Protein AF-A0A9X5XJL3-F1 (afdb_monomer)

Sequence (157 aa):
MLLGLTAAVPHCALGLELDSRVDGVGVDPRQPPLVWEAWTEDGWAACEVDRDGTGGLNRPGEVVLHIPGGHTLSRTGGQEAGWLRCRVTEPLSDQPFYTTSPTIRSAEAFTLGGTTSAIHAETVQDEALGESTGLPGQRLRLAHFPVVGDTPPVLLQ

Nearest PDB structures (foldseek):
  6tfk-assembly1_C  TM=4.867E-01  e=1.538E+00  Bacillus thuringiensis
  6a48-assembly1_A  TM=4.172E-01  e=2.652E+00  Mus musculus
  6tfj-assembly1_D  TM=4.882E-01  e=4.571E+00  Bacillus thuringiensis
  2zgn-assembly1_A  TM=3.778E-01  e=2.652E+00  Cyclocybe aegerita
  4npj-assembly2_B  TM=2.028E-01  e=3.297E+00  Homo sapiens

Structure (mmCIF, N/CA/C/O backbone):
data_AF-A0A9X5XJL3-F1
#
_entry.id   AF-A0A9X5XJL3-F1
#
loop_
_atom_site.group_PDB
_atom_site.id
_atom_site.type_symbol
_atom_site.label_atom_id
_atom_site.label_alt_id
_atom_site.label_comp_id
_atom_site.label_asym_id
_atom_site.label_entity_id
_atom_site.label_seq_id
_atom_site.pdbx_PDB_ins_code
_atom_site.Cartn_x
_atom_site.Cartn_y
_atom_site.Cartn_z
_atom_site.occupancy
_atom_site.B_iso_or_equiv
_atom_site.auth_seq_id
_atom_site.auth_comp_id
_atom_site.auth_asym_id
_atom_site.auth_atom_id
_atom_site.pdbx_PDB_model_num
ATOM 1 N N . MET A 1 1 ? 13.726 2.532 -6.977 1.00 92.38 1 MET A N 1
ATOM 2 C CA . MET A 1 1 ? 13.125 3.808 -7.422 1.00 92.38 1 MET A CA 1
ATOM 3 C C . MET A 1 1 ? 12.469 4.494 -6.231 1.00 92.38 1 MET A C 1
ATOM 5 O O . MET A 1 1 ? 11.894 3.786 -5.416 1.00 92.38 1 MET A O 1
ATOM 9 N N . LEU A 1 2 ? 12.562 5.824 -6.127 1.00 95.38 2 LEU A N 1
ATOM 10 C CA . LEU A 1 2 ? 11.861 6.643 -5.126 1.00 95.38 2 LEU A CA 1
ATOM 11 C C . LEU A 1 2 ? 10.889 7.592 -5.837 1.00 95.38 2 LEU A C 1
ATOM 13 O O . LEU A 1 2 ? 11.258 8.162 -6.862 1.00 95.38 2 LEU A O 1
ATOM 17 N N . LEU A 1 3 ? 9.687 7.761 -5.290 1.00 96.44 3 LEU A N 1
ATOM 18 C CA . LEU A 1 3 ? 8.658 8.687 -5.766 1.00 96.44 3 LEU A CA 1
ATOM 19 C C . LEU A 1 3 ? 8.249 9.596 -4.602 1.00 96.44 3 LEU A C 1
ATOM 21 O O . LEU A 1 3 ? 7.921 9.103 -3.524 1.00 96.44 3 LEU A O 1
ATOM 25 N N . GLY A 1 4 ? 8.300 10.911 -4.804 1.00 97.44 4 GLY A N 1
ATOM 26 C CA . GLY A 1 4 ? 7.887 11.894 -3.803 1.00 97.44 4 GLY A CA 1
ATOM 27 C C . GLY A 1 4 ? 6.493 12.423 -4.109 1.00 97.44 4 GLY A C 1
ATOM 28 O O . GLY A 1 4 ? 6.312 13.119 -5.105 1.00 97.44 4 GLY A O 1
ATOM 29 N N . LEU A 1 5 ? 5.525 12.108 -3.253 1.00 97.94 5 LEU A N 1
ATOM 30 C CA . LEU A 1 5 ? 4.171 12.647 -3.321 1.00 97.94 5 LEU A CA 1
ATOM 31 C C . LEU A 1 5 ? 4.126 14.063 -2.741 1.00 97.94 5 LEU A C 1
ATOM 33 O O . LEU A 1 5 ? 4.852 14.392 -1.801 1.00 97.94 5 LEU A O 1
ATOM 37 N N . THR A 1 6 ? 3.224 14.887 -3.264 1.00 97.31 6 THR A N 1
ATOM 38 C CA . THR A 1 6 ? 3.017 16.276 -2.821 1.00 97.31 6 THR A CA 1
ATOM 39 C C . THR A 1 6 ? 2.445 16.387 -1.406 1.00 97.31 6 THR A C 1
ATOM 41 O O . THR A 1 6 ? 2.535 17.452 -0.800 1.00 97.31 6 THR A O 1
ATOM 44 N N . ALA A 1 7 ? 1.877 15.304 -0.872 1.00 97.31 7 ALA A N 1
ATOM 45 C CA . ALA A 1 7 ? 1.350 15.208 0.483 1.00 97.31 7 ALA A CA 1
ATOM 46 C C . ALA A 1 7 ? 1.491 13.777 1.029 1.00 97.31 7 ALA A C 1
ATOM 48 O O . ALA A 1 7 ? 1.632 12.815 0.270 1.00 97.31 7 ALA A O 1
ATOM 49 N N . ALA A 1 8 ? 1.412 13.633 2.353 1.00 98.06 8 ALA A N 1
ATOM 50 C CA . ALA A 1 8 ? 1.178 12.337 2.975 1.00 98.06 8 ALA A CA 1
ATOM 51 C C . ALA A 1 8 ? -0.273 11.891 2.720 1.00 98.06 8 ALA A C 1
ATOM 53 O O . ALA A 1 8 ? -1.201 12.695 2.782 1.00 98.06 8 ALA A O 1
ATOM 54 N N . VAL A 1 9 ? -0.448 10.604 2.431 1.00 98.31 9 VAL A N 1
ATOM 55 C CA . VAL A 1 9 ? -1.733 9.974 2.065 1.00 98.31 9 VAL A CA 1
ATOM 56 C C . VAL A 1 9 ? -1.976 8.677 2.856 1.00 98.31 9 VAL A C 1
ATOM 58 O O . VAL A 1 9 ? -2.043 7.599 2.265 1.00 98.31 9 VAL A O 1
ATOM 61 N N . PRO A 1 10 ? -2.005 8.728 4.200 1.00 98.25 10 PRO A N 1
ATOM 62 C CA . PRO A 1 10 ? -2.283 7.545 5.010 1.00 98.25 10 PRO A CA 1
ATOM 63 C C . PRO A 1 10 ? -3.692 7.018 4.727 1.00 98.25 10 PRO A C 1
ATOM 65 O O . PRO A 1 10 ? -4.611 7.804 4.500 1.00 98.25 10 PRO A O 1
ATOM 68 N N . HIS A 1 11 ? -3.871 5.694 4.770 1.00 97.56 11 HIS A N 1
ATOM 69 C CA . HIS A 1 11 ? -5.173 5.058 4.530 1.00 97.56 11 HIS A CA 1
ATOM 70 C C . HIS A 1 11 ? -5.793 5.434 3.174 1.00 97.56 11 HIS A C 1
ATOM 72 O O . HIS A 1 11 ? -6.999 5.652 3.066 1.00 97.56 11 HIS A O 1
ATOM 78 N N . CYS A 1 12 ? -4.974 5.548 2.127 1.00 98.31 12 CYS A N 1
ATOM 79 C CA . CYS A 1 12 ? -5.452 5.785 0.769 1.00 98.31 12 CYS A CA 1
ATOM 80 C C . CYS A 1 12 ? -5.171 4.589 -0.140 1.00 98.31 12 CYS A C 1
ATOM 82 O O . CYS A 1 12 ? -4.141 3.926 -0.022 1.00 98.31 12 CYS A O 1
ATOM 84 N N . ALA A 1 13 ? -6.069 4.362 -1.096 1.00 98.31 13 ALA A N 1
ATOM 85 C CA . ALA A 1 13 ? -5.744 3.663 -2.328 1.00 98.31 13 ALA A CA 1
ATOM 86 C C . ALA A 1 13 ? -5.100 4.679 -3.281 1.00 98.31 13 ALA A C 1
ATOM 88 O O . ALA A 1 13 ? -5.686 5.728 -3.566 1.00 98.31 13 ALA A O 1
ATOM 89 N N . LEU A 1 14 ? -3.889 4.391 -3.743 1.00 98.44 14 LEU A N 1
ATOM 90 C CA . LEU A 1 14 ? -3.115 5.262 -4.619 1.00 98.44 14 LEU A CA 1
ATOM 91 C C . LEU A 1 14 ? -2.931 4.599 -5.983 1.00 98.44 14 LEU A C 1
ATOM 93 O O . LEU A 1 14 ? -2.432 3.477 -6.047 1.00 98.44 14 LEU A O 1
ATOM 97 N N . GLY A 1 15 ? -3.297 5.312 -7.045 1.00 98.44 15 GLY A N 1
ATOM 98 C CA . GLY A 1 15 ? -2.960 4.962 -8.421 1.00 98.44 15 GLY A CA 1
ATOM 99 C C . GLY A 1 15 ? -1.599 5.540 -8.804 1.00 98.44 15 GLY A C 1
ATOM 100 O O . GLY A 1 15 ? -1.289 6.694 -8.490 1.00 98.44 15 GLY A O 1
ATOM 101 N N . LEU A 1 16 ? -0.780 4.721 -9.460 1.00 98.19 16 LEU A N 1
ATOM 102 C CA . LEU A 1 16 ? 0.498 5.093 -10.056 1.00 98.19 16 LEU A CA 1
ATOM 103 C C . LEU A 1 16 ? 0.470 4.758 -11.544 1.00 98.19 16 LEU A C 1
ATOM 105 O O . LEU A 1 16 ? 0.608 3.592 -11.917 1.00 98.19 16 LEU A O 1
ATOM 109 N N . GLU A 1 17 ? 0.339 5.769 -12.393 1.00 98.19 17 GLU A N 1
ATOM 110 C CA . GLU A 1 17 ? 0.494 5.611 -13.837 1.00 98.19 17 GLU A CA 1
ATOM 111 C C . GLU A 1 17 ? 1.979 5.668 -14.202 1.00 98.19 17 GLU A C 1
ATOM 113 O O . GLU A 1 17 ? 2.662 6.666 -13.957 1.00 98.19 17 GLU A O 1
ATOM 118 N N . LEU A 1 18 ? 2.496 4.579 -14.773 1.00 96.81 18 LEU A N 1
ATOM 119 C CA . LEU A 1 18 ? 3.912 4.413 -15.090 1.00 96.81 18 LEU A CA 1
ATOM 120 C C . LEU A 1 18 ? 4.095 4.176 -16.590 1.00 96.81 18 LEU A C 1
ATOM 122 O O . LEU A 1 18 ? 3.592 3.191 -17.132 1.00 96.81 18 LEU A O 1
ATOM 126 N N . ASP A 1 19 ? 4.887 5.023 -17.251 1.00 94.81 19 ASP A N 1
ATOM 127 C CA . ASP A 1 19 ? 5.428 4.728 -18.584 1.00 94.81 19 ASP A CA 1
ATOM 128 C C . ASP A 1 19 ? 6.754 3.981 -18.409 1.00 94.81 19 ASP A C 1
ATOM 130 O O . ASP A 1 19 ? 7.807 4.583 -18.165 1.00 94.81 19 ASP A O 1
ATOM 134 N N . SER A 1 20 ? 6.684 2.648 -18.461 1.00 87.88 20 SER A N 1
ATOM 135 C CA . SER A 1 20 ? 7.831 1.762 -18.274 1.00 87.88 20 SER A CA 1
ATOM 136 C C . SER A 1 20 ? 8.201 1.018 -19.552 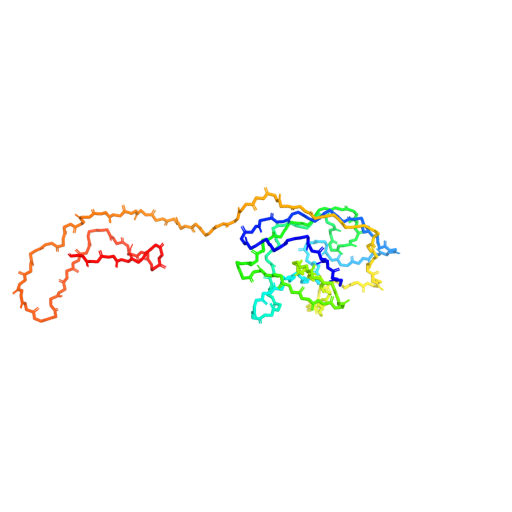1.00 87.88 20 SER A C 1
ATOM 138 O O . SER A 1 20 ? 7.348 0.670 -20.374 1.00 87.88 20 SER A O 1
ATOM 140 N N . ARG A 1 21 ? 9.502 0.768 -19.722 1.00 79.75 21 ARG A N 1
ATOM 141 C CA . ARG A 1 21 ? 10.041 0.010 -20.851 1.00 79.75 21 ARG A CA 1
ATOM 142 C C . ARG A 1 21 ? 11.144 -0.938 -20.399 1.00 79.75 21 ARG A C 1
ATOM 144 O O . ARG A 1 21 ? 12.058 -0.544 -19.666 1.00 79.75 21 ARG A O 1
ATOM 151 N N . VAL A 1 22 ? 11.088 -2.154 -20.936 1.00 74.38 22 VAL A N 1
ATOM 152 C CA . VAL A 1 22 ? 12.146 -3.166 -20.864 1.00 74.38 22 VAL A CA 1
ATOM 153 C C . VAL A 1 22 ? 12.498 -3.616 -22.284 1.00 74.38 22 VAL A C 1
ATOM 155 O O . VAL A 1 22 ? 11.614 -3.850 -23.103 1.00 74.38 22 VAL A O 1
ATOM 158 N N . ASP A 1 23 ? 13.792 -3.721 -22.590 1.00 65.00 23 ASP A N 1
ATOM 159 C CA . ASP A 1 23 ? 14.297 -4.123 -23.913 1.00 65.00 23 ASP A CA 1
ATOM 160 C C . ASP A 1 23 ? 14.539 -5.656 -24.026 1.00 65.00 23 ASP A C 1
ATOM 162 O O . ASP A 1 23 ? 15.355 -6.107 -24.827 1.00 65.00 23 ASP A O 1
ATOM 166 N N . GLY A 1 24 ? 13.832 -6.483 -23.240 1.00 59.72 24 GLY A N 1
ATOM 167 C CA . GLY A 1 24 ? 14.004 -7.945 -23.185 1.00 59.72 24 GLY A CA 1
ATOM 168 C C . GLY A 1 24 ? 12.783 -8.719 -22.656 1.00 59.72 24 GLY A C 1
ATOM 169 O O . GLY A 1 24 ? 11.766 -8.129 -22.303 1.00 59.72 24 GLY A O 1
ATOM 170 N N . VAL A 1 25 ? 12.882 -10.055 -22.608 1.00 62.53 25 VAL A N 1
ATOM 171 C CA . VAL A 1 25 ? 11.885 -10.955 -21.989 1.00 62.53 25 VAL A CA 1
ATOM 172 C C . VAL A 1 25 ? 12.311 -11.239 -20.549 1.00 62.53 25 VAL A C 1
ATOM 174 O O . VAL A 1 25 ? 13.416 -11.733 -20.337 1.00 62.53 25 VAL A O 1
ATOM 177 N N . GLY A 1 26 ? 11.456 -10.978 -19.562 1.00 76.12 26 GLY A N 1
ATOM 178 C CA . GLY A 1 26 ? 11.773 -11.308 -18.171 1.00 76.12 26 GLY A CA 1
ATOM 179 C C . GLY A 1 26 ? 10.660 -10.971 -17.182 1.00 76.12 26 GLY A C 1
ATOM 180 O O . GLY A 1 26 ? 9.794 -10.157 -17.487 1.00 76.12 26 GLY A O 1
ATOM 181 N N . VAL A 1 27 ? 10.741 -11.611 -16.008 1.00 77.38 27 VAL A N 1
ATOM 182 C CA . VAL A 1 27 ? 9.755 -11.700 -14.905 1.00 77.38 27 VAL A CA 1
ATOM 183 C C . VAL A 1 27 ? 8.373 -12.253 -15.292 1.00 77.38 27 VAL A C 1
ATOM 185 O O . VAL A 1 27 ? 7.850 -11.978 -16.367 1.00 77.38 27 VAL A O 1
ATOM 188 N N . ASP A 1 28 ? 7.765 -13.062 -14.416 1.00 81.50 28 ASP A N 1
ATOM 189 C CA . ASP A 1 28 ? 6.342 -13.413 -14.547 1.00 81.50 28 ASP A CA 1
ATOM 190 C C . ASP A 1 28 ? 5.517 -12.172 -14.159 1.00 81.50 28 ASP A C 1
ATOM 192 O O . ASP A 1 28 ? 5.621 -11.731 -13.013 1.00 81.50 28 ASP A O 1
ATOM 196 N N . PRO A 1 29 ? 4.686 -11.603 -15.056 1.00 83.06 29 PRO A N 1
ATOM 197 C CA . PRO A 1 29 ? 3.858 -10.436 -14.747 1.00 83.06 29 PRO A CA 1
ATOM 198 C C . PRO A 1 29 ? 2.928 -10.622 -13.545 1.00 83.06 29 PRO A C 1
ATOM 200 O O . PRO A 1 29 ? 2.485 -9.639 -12.963 1.00 83.06 29 PRO A O 1
ATOM 203 N N . ARG A 1 30 ? 2.604 -11.870 -13.191 1.00 82.00 30 ARG A N 1
ATOM 204 C CA . ARG A 1 30 ? 1.734 -12.207 -12.055 1.00 82.00 30 ARG A CA 1
ATOM 205 C C . ARG A 1 30 ? 2.502 -12.327 -10.743 1.00 82.00 30 ARG A C 1
ATOM 207 O O . ARG A 1 30 ? 1.886 -12.393 -9.687 1.00 82.00 30 ARG A O 1
ATOM 214 N N . GLN A 1 31 ? 3.828 -12.405 -10.814 1.00 82.94 31 GLN A N 1
ATOM 215 C CA . GLN A 1 31 ? 4.693 -12.567 -9.655 1.00 82.94 31 GLN A CA 1
ATOM 216 C C . GLN A 1 31 ? 6.044 -11.865 -9.887 1.00 82.94 31 GLN A C 1
ATOM 218 O O . GLN A 1 31 ? 7.090 -12.524 -9.908 1.00 82.94 31 GLN A O 1
ATOM 223 N N . PRO A 1 32 ? 6.063 -10.535 -10.087 1.00 87.38 32 PRO A N 1
ATOM 224 C CA . PRO A 1 32 ? 7.315 -9.815 -10.245 1.00 87.38 32 PRO A CA 1
ATOM 225 C C . PRO A 1 32 ? 8.065 -9.732 -8.901 1.00 87.38 32 PRO A C 1
ATOM 227 O O . PRO A 1 32 ? 7.433 -9.609 -7.851 1.00 87.38 32 PRO A O 1
ATOM 230 N N . PRO A 1 33 ? 9.409 -9.783 -8.893 1.00 90.56 33 PRO A N 1
ATOM 231 C CA . PRO A 1 33 ? 10.227 -9.661 -7.686 1.00 90.56 33 PRO A CA 1
ATOM 232 C C . PRO A 1 33 ? 10.338 -8.184 -7.273 1.00 90.56 33 PRO A C 1
ATOM 234 O O . PRO A 1 33 ? 11.419 -7.593 -7.290 1.00 90.56 33 PRO A O 1
ATOM 237 N N . LEU A 1 34 ? 9.196 -7.560 -6.982 1.00 92.44 34 LEU A N 1
ATOM 238 C CA . LEU A 1 34 ? 9.077 -6.159 -6.598 1.00 92.44 34 LEU A CA 1
ATOM 239 C C . LEU A 1 34 ? 8.416 -6.039 -5.231 1.00 92.44 34 LEU A C 1
ATOM 241 O O . LEU A 1 34 ? 7.438 -6.720 -4.935 1.00 92.44 34 LEU A O 1
ATOM 245 N N . VAL A 1 35 ? 8.913 -5.100 -4.433 1.00 96.06 35 VAL A N 1
ATOM 246 C CA . VAL A 1 35 ? 8.232 -4.623 -3.231 1.00 96.06 35 VAL A CA 1
ATOM 247 C C . VAL A 1 35 ? 7.986 -3.125 -3.353 1.00 96.06 35 VAL A C 1
ATOM 249 O O . VAL A 1 35 ? 8.874 -2.363 -3.754 1.00 96.06 35 VAL A O 1
ATOM 252 N N . TRP A 1 36 ? 6.767 -2.723 -3.010 1.00 98.12 36 TRP A N 1
ATOM 253 C CA . TRP A 1 36 ? 6.370 -1.331 -2.850 1.00 98.12 36 TRP A CA 1
ATOM 254 C C . TRP A 1 36 ? 6.321 -0.997 -1.367 1.00 98.12 36 TRP A C 1
ATOM 256 O O . TRP A 1 36 ? 5.814 -1.779 -0.568 1.00 98.12 36 TRP A O 1
ATOM 266 N N . GLU A 1 37 ? 6.882 0.145 -0.996 1.00 98.62 37 GLU A N 1
ATOM 267 C CA . GLU A 1 37 ? 6.996 0.591 0.388 1.00 98.62 37 GLU A CA 1
ATOM 268 C C . GLU A 1 37 ? 6.649 2.078 0.487 1.00 98.62 37 GLU A C 1
ATOM 270 O O . GLU A 1 37 ? 6.969 2.858 -0.414 1.00 98.62 37 GLU A O 1
ATOM 275 N N . ALA A 1 38 ? 6.053 2.479 1.604 1.00 98.62 38 ALA A N 1
ATOM 276 C CA . ALA A 1 38 ? 5.796 3.865 1.965 1.00 98.62 38 ALA A CA 1
ATOM 277 C C . ALA A 1 38 ? 6.615 4.247 3.200 1.00 98.62 38 ALA A C 1
ATOM 279 O O . ALA A 1 38 ? 6.856 3.422 4.085 1.00 98.62 38 ALA A O 1
ATOM 280 N N . TRP A 1 39 ? 7.053 5.500 3.266 1.00 98.56 39 TRP A N 1
ATOM 281 C CA . TRP A 1 39 ? 7.738 6.017 4.444 1.00 98.56 39 TRP A CA 1
ATOM 282 C C . TRP A 1 39 ? 6.750 6.320 5.576 1.00 98.56 39 TRP A C 1
ATOM 284 O O . TRP A 1 39 ? 5.795 7.075 5.405 1.00 98.56 39 TRP A O 1
ATOM 294 N N . THR A 1 40 ? 7.012 5.773 6.754 1.00 98.31 40 THR A N 1
ATOM 295 C CA . THR A 1 40 ? 6.242 6.000 7.981 1.00 98.31 40 THR A CA 1
ATOM 296 C C . THR A 1 40 ? 7.151 6.538 9.085 1.00 98.31 40 THR A C 1
ATOM 298 O O . THR A 1 40 ? 8.368 6.626 8.902 1.00 98.31 40 THR A O 1
ATOM 301 N N . GLU A 1 41 ? 6.584 6.893 10.237 1.00 96.25 41 GLU A N 1
ATOM 302 C CA . GLU A 1 41 ? 7.373 7.290 11.415 1.00 96.25 41 GLU A CA 1
ATOM 303 C C . GLU A 1 41 ? 8.345 6.185 11.868 1.00 96.25 41 GLU A C 1
ATOM 305 O O . GLU A 1 41 ? 9.473 6.484 12.258 1.00 96.25 41 GLU A O 1
ATOM 310 N N . ASP A 1 42 ? 7.957 4.917 11.703 1.00 96.69 42 ASP A N 1
ATOM 311 C CA . ASP A 1 42 ? 8.769 3.739 12.038 1.00 96.69 42 ASP A CA 1
ATOM 312 C C . ASP A 1 42 ? 9.713 3.302 10.896 1.00 96.69 42 ASP A C 1
ATOM 314 O O . ASP A 1 42 ? 10.415 2.291 10.993 1.00 96.69 42 ASP A O 1
ATOM 318 N N . GLY A 1 43 ? 9.755 4.062 9.796 1.00 97.31 43 GLY A N 1
ATOM 319 C CA . GLY A 1 43 ? 10.567 3.783 8.613 1.00 97.31 43 GLY A CA 1
ATOM 320 C C . GLY A 1 43 ? 9.766 3.220 7.437 1.00 97.31 43 GLY A C 1
ATOM 321 O O . GLY A 1 43 ? 8.580 3.500 7.273 1.00 97.31 43 GLY A O 1
ATOM 322 N N . TRP A 1 44 ? 10.429 2.468 6.555 1.00 98.06 44 TRP A N 1
ATOM 323 C CA . TRP A 1 44 ? 9.798 1.915 5.351 1.00 98.06 44 TRP A CA 1
ATOM 324 C C . TRP A 1 44 ? 8.849 0.768 5.706 1.00 98.06 44 TRP A C 1
ATOM 326 O O . TRP A 1 44 ? 9.295 -0.274 6.183 1.00 98.06 44 TRP A O 1
ATOM 336 N N . ALA A 1 45 ? 7.562 0.950 5.424 1.00 98.38 45 ALA A N 1
ATOM 337 C CA . ALA A 1 45 ? 6.529 -0.066 5.593 1.00 98.38 45 ALA A CA 1
ATOM 338 C C . ALA A 1 45 ? 6.050 -0.565 4.226 1.00 98.38 45 ALA A C 1
ATOM 340 O O . ALA A 1 45 ? 5.897 0.230 3.299 1.00 98.38 45 ALA A O 1
ATOM 341 N N . ALA A 1 46 ? 5.809 -1.870 4.091 1.00 98.06 46 ALA A N 1
ATOM 342 C CA . ALA A 1 46 ? 5.314 -2.451 2.846 1.00 98.06 46 ALA A CA 1
ATOM 343 C C . ALA A 1 46 ? 3.900 -1.944 2.517 1.00 98.06 46 ALA A C 1
ATOM 345 O O . ALA A 1 46 ? 3.040 -1.868 3.394 1.00 98.06 46 ALA A O 1
ATOM 346 N N . CYS A 1 47 ? 3.667 -1.633 1.245 1.00 98.19 47 CYS A N 1
ATOM 347 C CA . CYS A 1 47 ? 2.339 -1.393 0.701 1.00 98.19 47 CYS A CA 1
ATOM 348 C C . CYS A 1 47 ? 1.751 -2.715 0.207 1.00 98.19 47 CYS A C 1
ATOM 350 O O . CYS A 1 47 ? 2.445 -3.511 -0.432 1.00 98.19 47 CYS A O 1
ATOM 352 N N . GLU A 1 48 ? 0.459 -2.915 0.436 1.00 96.94 48 GLU A N 1
ATOM 353 C CA . GLU A 1 48 ? -0.283 -3.947 -0.282 1.00 96.94 48 GLU A CA 1
ATOM 354 C C . GLU A 1 48 ? -0.503 -3.488 -1.730 1.00 96.94 48 GLU A C 1
ATOM 356 O O 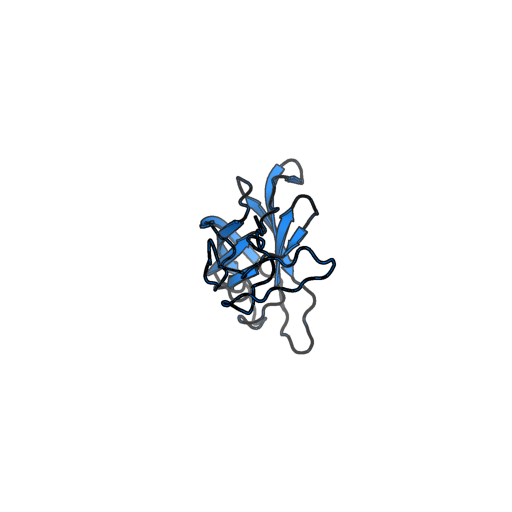. GLU A 1 48 ? -0.810 -2.320 -1.986 1.00 96.94 48 GLU A O 1
ATOM 361 N N . VAL A 1 49 ? -0.309 -4.404 -2.678 1.00 96.94 49 VAL A N 1
ATOM 362 C CA . VAL A 1 49 ? -0.525 -4.163 -4.107 1.00 96.94 49 VAL A CA 1
ATOM 363 C C . VAL A 1 49 ? -1.884 -4.746 -4.475 1.00 96.94 49 VAL A C 1
ATOM 365 O O . VAL A 1 49 ? -2.019 -5.964 -4.566 1.00 96.94 49 VAL A O 1
ATOM 368 N N . ASP A 1 50 ? -2.873 -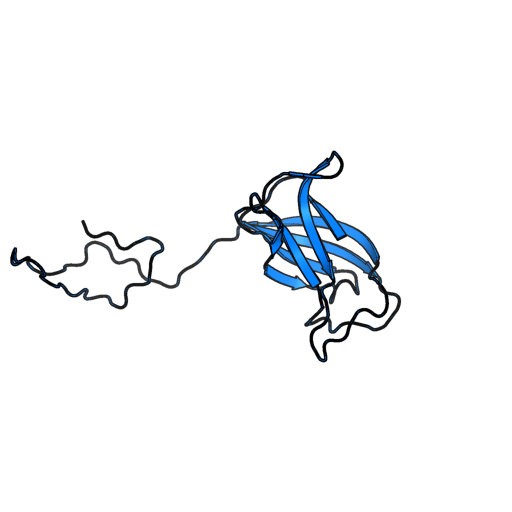3.885 -4.709 1.00 96.19 50 ASP A N 1
ATOM 369 C CA . ASP A 1 50 ? -4.192 -4.306 -5.204 1.00 96.19 50 ASP A CA 1
ATOM 370 C C . ASP A 1 50 ? -4.092 -4.783 -6.660 1.00 96.19 50 ASP A C 1
ATOM 372 O O . ASP A 1 50 ? -4.659 -5.806 -7.057 1.00 96.19 50 ASP A O 1
ATOM 376 N N . ARG A 1 51 ? -3.322 -4.050 -7.475 1.00 95.44 51 ARG A N 1
ATOM 377 C CA . ARG A 1 51 ? -3.176 -4.327 -8.905 1.00 95.44 51 ARG A CA 1
ATOM 378 C C . ARG A 1 51 ? -1.841 -3.843 -9.444 1.00 95.44 51 ARG A C 1
ATOM 380 O O . ARG A 1 51 ? -1.417 -2.737 -9.140 1.00 95.44 51 ARG A O 1
ATOM 387 N N . ASP A 1 52 ? -1.236 -4.634 -10.327 1.00 95.44 52 ASP A N 1
ATOM 388 C CA . ASP A 1 52 ? -0.120 -4.209 -11.176 1.00 95.44 52 ASP A CA 1
ATOM 389 C C . ASP A 1 52 ? -0.430 -4.511 -12.654 1.00 95.44 52 ASP A C 1
ATOM 391 O O . ASP A 1 52 ? -0.354 -5.653 -13.113 1.00 95.44 52 ASP A O 1
ATOM 395 N N . GLY A 1 53 ? -0.794 -3.475 -13.411 1.00 94.00 53 GLY A N 1
ATOM 396 C CA . GLY A 1 53 ? -1.010 -3.532 -14.859 1.00 94.00 53 GLY A CA 1
ATOM 397 C C . GLY A 1 53 ? 0.270 -3.389 -15.693 1.00 94.00 53 GLY A C 1
ATOM 398 O O . GLY A 1 53 ? 0.242 -3.615 -16.904 1.00 94.00 53 GLY A O 1
ATOM 399 N N . THR A 1 54 ? 1.400 -3.050 -15.068 1.00 92.75 54 THR A N 1
ATOM 400 C CA . THR A 1 54 ? 2.705 -2.882 -15.733 1.00 92.75 54 THR A CA 1
ATOM 401 C C . THR A 1 54 ? 3.422 -4.214 -15.967 1.00 92.75 54 THR A C 1
ATOM 403 O O . THR A 1 54 ? 4.414 -4.285 -16.701 1.00 92.75 54 THR A O 1
ATOM 406 N N . GLY A 1 55 ? 2.927 -5.291 -15.346 1.00 90.00 55 GLY A N 1
ATOM 407 C CA . GLY A 1 55 ? 3.518 -6.622 -15.416 1.00 90.00 55 GLY A CA 1
ATOM 408 C C . GLY A 1 55 ? 4.937 -6.651 -14.859 1.00 90.00 55 GLY A C 1
ATOM 409 O O . GLY A 1 55 ? 5.834 -7.176 -15.525 1.00 90.00 55 GLY A O 1
ATOM 410 N N . GLY A 1 56 ? 5.144 -6.035 -13.691 1.00 90.38 56 GLY A N 1
ATOM 411 C CA . GLY A 1 56 ? 6.464 -5.858 -13.106 1.00 90.38 56 GLY A CA 1
ATOM 412 C C . GLY A 1 56 ? 7.300 -4.812 -13.834 1.00 90.38 56 GLY A C 1
ATOM 413 O O . GLY A 1 56 ? 8.451 -5.082 -14.158 1.00 90.38 56 GLY A O 1
ATOM 414 N N . LEU A 1 57 ? 6.754 -3.631 -14.119 1.00 91.69 57 LEU A N 1
ATOM 415 C CA . LEU A 1 57 ? 7.463 -2.525 -14.782 1.00 91.69 57 LEU A CA 1
ATOM 416 C C . LEU A 1 57 ? 7.998 -2.867 -16.190 1.00 91.69 57 LEU A C 1
ATOM 418 O O . LEU A 1 57 ? 8.991 -2.298 -16.641 1.00 91.69 57 LEU A O 1
ATOM 422 N N . ASN A 1 58 ? 7.356 -3.809 -16.885 1.00 88.44 58 ASN A N 1
ATOM 423 C CA . ASN A 1 58 ? 7.752 -4.250 -18.227 1.00 88.44 58 ASN A CA 1
ATOM 424 C C . ASN A 1 58 ? 7.024 -3.505 -19.354 1.00 88.44 58 ASN A C 1
ATOM 426 O O . ASN A 1 58 ? 7.450 -3.564 -20.510 1.00 88.44 58 ASN A O 1
ATOM 430 N N . ARG A 1 59 ? 5.893 -2.866 -19.049 1.00 90.44 59 ARG A N 1
ATOM 431 C CA . ARG A 1 59 ? 5.073 -2.125 -20.012 1.00 90.44 59 ARG A CA 1
ATOM 432 C C . ARG A 1 59 ? 4.381 -0.936 -19.342 1.00 90.44 59 ARG A C 1
ATOM 434 O O . ARG A 1 59 ? 4.204 -0.956 -18.120 1.00 90.44 59 ARG A O 1
ATOM 441 N N . PRO A 1 60 ? 3.924 0.058 -20.117 1.00 94.94 60 PRO A N 1
ATOM 442 C CA . PRO A 1 60 ? 3.099 1.126 -19.578 1.00 94.94 60 PRO A CA 1
ATOM 443 C C . PRO A 1 60 ? 1.833 0.578 -18.915 1.00 94.94 60 PRO A C 1
ATOM 445 O O . PRO A 1 60 ? 1.202 -0.337 -19.451 1.00 94.94 60 PRO A O 1
ATOM 448 N N . GLY A 1 61 ? 1.466 1.126 -17.761 1.00 95.62 61 GLY A N 1
ATOM 449 C CA . GLY A 1 61 ? 0.289 0.680 -17.025 1.00 95.62 61 GLY A CA 1
ATOM 450 C C . GLY A 1 61 ? 0.151 1.340 -15.660 1.00 95.62 61 GLY A C 1
ATOM 451 O O . GLY A 1 61 ? 0.975 2.162 -15.265 1.00 95.62 61 GLY A O 1
ATOM 452 N N . GLU A 1 62 ? -0.900 0.948 -14.949 1.00 97.25 62 GLU A N 1
ATOM 453 C CA . GLU A 1 62 ? -1.213 1.443 -13.611 1.00 97.25 62 GLU A CA 1
ATOM 454 C C . GLU A 1 62 ? -0.825 0.416 -12.540 1.00 97.25 62 GLU A C 1
ATOM 456 O O . GLU A 1 62 ? -1.059 -0.786 -12.707 1.00 97.25 62 GLU A O 1
ATOM 461 N N . VAL A 1 63 ? -0.268 0.893 -11.429 1.00 97.81 63 VAL A N 1
ATOM 462 C CA . VAL A 1 63 ? -0.150 0.139 -10.176 1.00 97.81 63 VAL A CA 1
ATOM 463 C C . VAL A 1 63 ? -1.070 0.771 -9.136 1.00 97.81 63 VAL A C 1
ATOM 465 O O . VAL A 1 63 ? -1.003 1.977 -8.917 1.00 97.81 63 VAL A O 1
ATOM 468 N N . VAL A 1 64 ? -1.893 -0.039 -8.473 1.00 98.31 64 VAL A N 1
ATOM 469 C CA . VAL A 1 64 ? -2.755 0.396 -7.368 1.00 98.31 64 VAL A CA 1
ATOM 470 C C . VAL A 1 64 ? -2.199 -0.136 -6.054 1.00 98.31 64 VAL A C 1
ATOM 472 O O . VAL A 1 64 ? -2.018 -1.345 -5.889 1.00 98.31 64 VAL A O 1
ATOM 475 N N . LEU A 1 65 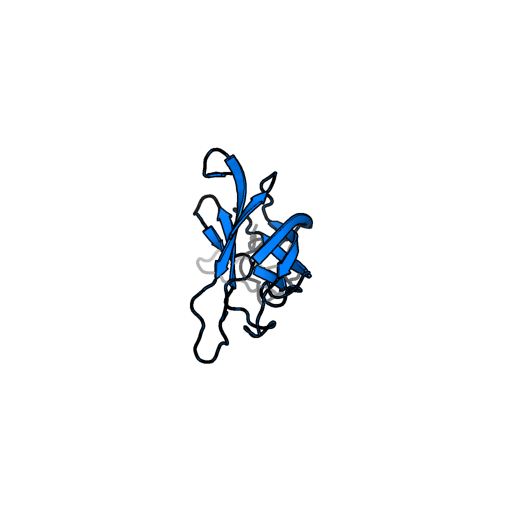? -1.926 0.775 -5.121 1.00 98.44 65 LEU A N 1
ATOM 476 C CA . LEU A 1 65 ? -1.353 0.479 -3.810 1.00 98.44 65 LEU A CA 1
ATOM 477 C C . LEU A 1 65 ? -2.318 0.864 -2.689 1.00 98.44 65 LEU A C 1
ATOM 479 O O . LEU A 1 65 ? -2.901 1.948 -2.724 1.00 98.44 65 LEU A O 1
ATOM 483 N N . HIS A 1 66 ? -2.406 0.045 -1.645 1.00 98.31 66 HIS A N 1
ATOM 484 C CA . HIS A 1 66 ? -2.971 0.469 -0.366 1.00 98.31 66 HIS A CA 1
ATOM 485 C C . HIS A 1 66 ? -1.857 1.013 0.528 1.00 98.31 66 HIS A C 1
ATOM 487 O O . HIS A 1 66 ? -0.920 0.301 0.903 1.00 98.31 66 HIS A O 1
ATOM 493 N N . ILE A 1 67 ? -1.952 2.304 0.842 1.00 98.44 67 ILE A N 1
ATOM 494 C CA . ILE A 1 67 ? -0.931 3.025 1.592 1.00 98.44 67 ILE A CA 1
ATOM 495 C C . ILE A 1 67 ? -1.118 2.796 3.101 1.00 98.44 67 ILE A C 1
ATOM 497 O O . ILE A 1 67 ? -2.221 3.019 3.616 1.00 98.44 67 ILE A O 1
ATOM 501 N N . PRO A 1 68 ? -0.055 2.401 3.832 1.00 98.00 68 PRO A N 1
ATOM 502 C CA . PRO A 1 68 ? -0.099 2.222 5.279 1.00 98.00 68 PRO A CA 1
ATOM 503 C C . PRO A 1 68 ? -0.621 3.453 6.029 1.00 98.00 68 PRO A C 1
ATOM 505 O O . PRO A 1 68 ? -0.323 4.594 5.674 1.00 98.00 68 PRO A O 1
ATOM 508 N N . GLY A 1 69 ? -1.346 3.218 7.125 1.00 97.12 69 GLY A N 1
ATOM 509 C CA . GLY A 1 69 ? -1.918 4.282 7.958 1.00 97.12 69 GLY A CA 1
ATOM 510 C C . GLY A 1 69 ? -0.896 5.220 8.605 1.00 97.12 69 GLY A C 1
ATOM 511 O O . GLY A 1 69 ? -1.209 6.368 8.887 1.00 97.12 69 GLY A O 1
ATOM 512 N N . GLY A 1 70 ? 0.343 4.759 8.794 1.00 97.25 70 GLY A N 1
ATOM 513 C CA . GLY A 1 70 ? 1.440 5.570 9.331 1.00 97.25 70 GLY A CA 1
ATOM 514 C C . GLY A 1 70 ? 2.186 6.411 8.289 1.00 97.25 70 GLY A C 1
ATOM 515 O O . GLY A 1 70 ? 3.226 6.978 8.618 1.00 97.25 70 GLY A O 1
ATOM 516 N N . HIS A 1 71 ? 1.738 6.449 7.027 1.00 98.50 71 HIS A N 1
ATOM 517 C CA . HIS A 1 71 ? 2.439 7.184 5.972 1.00 98.50 71 HIS A CA 1
ATOM 518 C C . HIS A 1 71 ? 2.490 8.687 6.284 1.00 98.50 71 HIS A C 1
ATOM 520 O O . HIS A 1 71 ? 1.459 9.328 6.491 1.00 98.50 71 HIS A O 1
ATOM 526 N N . THR A 1 72 ? 3.701 9.244 6.302 1.00 9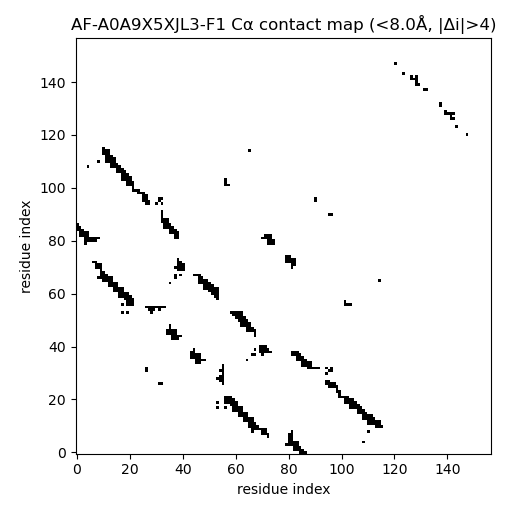8.50 72 THR A N 1
ATOM 527 C CA . THR A 1 72 ? 3.970 10.613 6.765 1.00 98.50 72 THR A CA 1
ATOM 528 C C . THR A 1 72 ? 4.964 11.338 5.856 1.00 98.50 72 THR A C 1
ATOM 530 O O . THR A 1 72 ? 5.672 10.721 5.054 1.00 98.50 72 THR A O 1
ATOM 533 N N . LEU A 1 73 ? 5.025 12.666 5.976 1.00 98.25 73 LEU A N 1
ATOM 534 C CA . LEU A 1 73 ? 6.017 13.476 5.272 1.00 98.25 73 LEU A CA 1
ATOM 535 C C . LEU A 1 73 ? 7.409 13.245 5.865 1.00 98.25 73 LEU A C 1
ATOM 537 O O . LEU A 1 73 ? 7.586 13.154 7.078 1.00 98.25 73 LEU A O 1
ATOM 541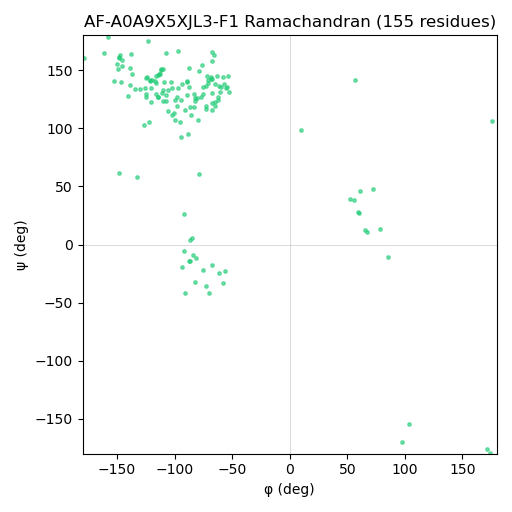 N N . SER A 1 74 ? 8.422 13.206 5.004 1.00 97.12 74 SER A N 1
ATOM 542 C CA . SER A 1 74 ? 9.818 13.162 5.437 1.00 97.12 74 SER A CA 1
ATOM 543 C C . SER A 1 74 ? 10.722 13.922 4.477 1.00 97.12 74 SER A C 1
ATOM 545 O O . SER A 1 74 ? 10.376 14.162 3.316 1.00 97.12 74 SER A O 1
ATOM 547 N N . ARG A 1 75 ? 11.897 14.324 4.967 1.00 95.75 75 ARG A N 1
ATOM 548 C CA . ARG A 1 75 ? 12.884 15.078 4.197 1.00 95.75 75 ARG A CA 1
ATOM 549 C C . ARG A 1 75 ? 14.013 14.165 3.736 1.00 95.75 75 ARG A C 1
ATOM 551 O O . ARG A 1 75 ? 14.840 13.743 4.537 1.00 95.75 75 ARG A O 1
ATOM 558 N N . THR A 1 76 ? 14.086 13.929 2.429 1.00 89.69 76 THR A N 1
ATOM 559 C CA . THR A 1 76 ? 15.156 13.152 1.788 1.00 89.69 76 THR A CA 1
ATOM 560 C C . THR A 1 76 ? 15.805 13.998 0.701 1.00 89.69 76 THR A C 1
ATOM 562 O O . THR A 1 76 ? 15.116 14.592 -0.121 1.00 89.69 76 THR A O 1
ATOM 565 N N . GLY A 1 77 ? 17.139 14.100 0.704 1.00 85.31 77 GLY A N 1
ATOM 566 C CA . GLY A 1 77 ? 17.872 14.848 -0.329 1.00 85.31 77 GLY A CA 1
ATOM 567 C C . GLY A 1 77 ? 17.496 16.334 -0.425 1.00 85.31 77 GLY A C 1
ATOM 568 O O . GLY A 1 77 ? 17.571 16.915 -1.500 1.00 85.31 77 GLY A O 1
ATOM 569 N N . GLY A 1 78 ? 17.050 16.944 0.680 1.00 91.81 78 GLY A N 1
ATOM 570 C CA . GLY A 1 78 ? 16.595 18.339 0.724 1.00 91.81 78 GLY A CA 1
ATOM 571 C C . GLY A 1 78 ? 15.127 18.557 0.336 1.00 91.81 78 GLY A C 1
ATOM 572 O O . GLY A 1 78 ? 14.595 19.630 0.617 1.00 91.81 78 GLY A O 1
ATOM 573 N N . GLN A 1 79 ? 14.448 17.546 -0.210 1.00 95.25 79 GLN A N 1
ATOM 574 C CA . GLN A 1 79 ? 13.039 17.607 -0.595 1.00 95.25 79 GLN A CA 1
ATOM 575 C C . GLN A 1 79 ? 12.145 17.006 0.494 1.00 95.25 79 GLN A C 1
ATOM 577 O O . GLN A 1 79 ? 12.445 15.943 1.037 1.00 95.25 79 GLN A O 1
ATOM 582 N N . GLU A 1 80 ? 11.053 17.694 0.816 1.00 97.50 80 GLU A N 1
ATOM 583 C CA . GLU A 1 80 ? 9.997 17.188 1.694 1.00 97.50 80 GLU A CA 1
ATOM 584 C C . GLU A 1 80 ? 8.857 16.638 0.840 1.00 97.50 80 GLU A C 1
ATOM 586 O O . GLU A 1 80 ? 8.401 17.314 -0.083 1.00 97.50 80 GLU A O 1
ATOM 591 N N . ALA A 1 81 ? 8.458 15.397 1.103 1.00 98.31 81 ALA A N 1
ATOM 592 C CA . ALA A 1 81 ? 7.430 14.691 0.346 1.00 98.31 81 ALA A CA 1
ATOM 593 C C . ALA A 1 81 ? 6.886 13.500 1.149 1.00 98.31 81 ALA A C 1
ATOM 595 O O . ALA A 1 81 ? 7.514 13.053 2.116 1.00 98.31 81 ALA A O 1
ATOM 596 N N . GLY A 1 82 ? 5.737 12.970 0.724 1.00 98.25 82 GLY A N 1
ATOM 597 C CA . GLY A 1 82 ? 5.284 11.635 1.120 1.00 98.25 82 GLY A CA 1
ATOM 598 C C . GLY A 1 82 ? 6.019 10.609 0.266 1.00 98.25 82 GLY A C 1
ATOM 599 O O . GLY A 1 82 ? 5.790 10.538 -0.940 1.00 98.25 82 GLY A O 1
ATOM 600 N N . TRP A 1 83 ? 6.976 9.886 0.840 1.00 98.38 83 TRP A N 1
ATOM 601 C CA . TRP A 1 83 ? 7.877 9.060 0.040 1.00 98.38 83 TRP A CA 1
ATOM 602 C C . TRP A 1 83 ? 7.336 7.654 -0.180 1.00 98.38 83 TRP A C 1
ATOM 604 O O . TRP A 1 83 ? 7.065 6.922 0.771 1.00 98.38 83 TRP A O 1
ATOM 614 N N . LEU A 1 84 ? 7.312 7.246 -1.445 1.00 98.31 84 LEU A N 1
ATOM 615 C CA . LEU A 1 84 ? 7.156 5.859 -1.856 1.00 98.31 84 LEU A CA 1
ATOM 616 C C . LEU A 1 84 ? 8.452 5.329 -2.449 1.00 98.31 84 LEU A C 1
ATOM 618 O O . LEU A 1 84 ? 9.242 6.056 -3.061 1.00 98.31 84 LEU A O 1
ATOM 622 N N . ARG A 1 85 ? 8.651 4.025 -2.314 1.00 97.38 85 ARG A N 1
ATOM 623 C CA . ARG A 1 85 ? 9.792 3.316 -2.870 1.00 97.38 85 ARG A CA 1
ATOM 624 C C . ARG A 1 85 ? 9.328 2.037 -3.538 1.00 97.38 85 ARG A C 1
ATOM 626 O O . ARG A 1 85 ? 8.599 1.254 -2.950 1.00 97.38 85 ARG A O 1
ATOM 633 N N . CYS A 1 86 ? 9.827 1.800 -4.743 1.00 96.25 86 CYS A N 1
ATOM 634 C CA . CYS A 1 86 ? 9.782 0.490 -5.378 1.00 96.25 86 CYS A CA 1
ATOM 635 C C . CYS A 1 86 ? 11.193 -0.095 -5.379 1.00 96.25 86 CYS A C 1
ATOM 637 O O . CYS A 1 86 ? 12.146 0.576 -5.813 1.00 96.25 86 CYS A O 1
ATOM 639 N N . ARG A 1 87 ? 11.350 -1.328 -4.899 1.00 94.38 87 ARG A N 1
ATOM 640 C CA . ARG A 1 87 ? 12.620 -2.059 -4.957 1.00 94.38 87 ARG A CA 1
ATOM 641 C C . ARG A 1 87 ? 12.435 -3.399 -5.640 1.00 94.38 87 ARG A C 1
ATOM 643 O O . ARG A 1 87 ? 11.446 -4.082 -5.411 1.00 94.38 87 ARG A O 1
ATOM 650 N N . VAL A 1 88 ? 13.449 -3.784 -6.403 1.00 91.19 88 VAL A N 1
ATOM 651 C CA . VAL A 1 88 ? 13.615 -5.166 -6.840 1.00 91.19 88 VAL A CA 1
ATOM 652 C C . VAL A 1 88 ? 14.135 -5.977 -5.652 1.00 91.19 88 VAL A C 1
ATOM 654 O O . VAL A 1 88 ? 15.082 -5.549 -4.984 1.00 91.19 88 VAL A O 1
ATOM 657 N N . THR A 1 89 ? 13.495 -7.103 -5.357 1.00 91.00 89 THR A N 1
ATOM 658 C CA . THR A 1 89 ? 13.908 -8.046 -4.308 1.00 91.00 89 THR A CA 1
ATOM 659 C C . THR A 1 89 ? 14.714 -9.191 -4.905 1.00 91.00 89 THR A C 1
ATOM 661 O O . THR A 1 89 ? 14.731 -9.377 -6.118 1.00 91.00 89 THR A O 1
ATOM 664 N N . GLU A 1 90 ? 15.383 -9.978 -4.067 1.00 88.25 90 GLU A N 1
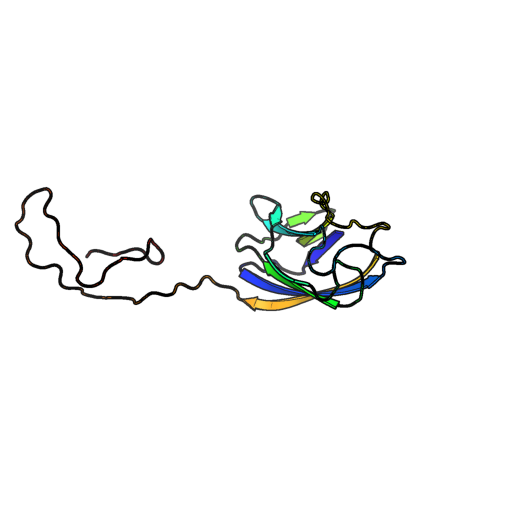ATOM 665 C CA . GLU A 1 90 ? 15.942 -11.249 -4.532 1.00 88.25 90 GLU A CA 1
ATOM 666 C C . GLU A 1 90 ? 14.800 -12.158 -5.027 1.00 88.25 90 GLU A C 1
ATOM 668 O O . GLU A 1 90 ? 13.740 -12.192 -4.389 1.00 88.25 90 GLU A O 1
ATOM 673 N N . PRO A 1 91 ? 14.965 -12.847 -6.172 1.00 86.19 91 PRO A N 1
ATOM 674 C CA . PRO A 1 91 ? 13.958 -13.779 -6.657 1.00 86.19 91 PRO A CA 1
ATOM 675 C C . PRO A 1 91 ? 13.876 -15.005 -5.746 1.00 86.19 91 PRO A C 1
ATOM 677 O O . PRO A 1 91 ? 14.891 -15.508 -5.260 1.00 86.19 91 PRO A O 1
ATOM 680 N N . LEU A 1 92 ? 12.666 -15.525 -5.565 1.00 87.19 92 LEU A N 1
ATOM 681 C CA . LEU A 1 92 ? 12.452 -16.845 -4.974 1.00 87.19 92 LEU A CA 1
ATOM 682 C C . LEU A 1 92 ? 12.969 -17.955 -5.909 1.00 87.19 92 LEU A C 1
ATOM 684 O O . LEU A 1 92 ? 13.202 -17.724 -7.098 1.00 87.19 92 LEU A O 1
ATOM 688 N N . SER A 1 93 ? 13.104 -19.181 -5.383 1.00 86.12 93 SER A N 1
ATOM 689 C CA . SER A 1 93 ? 13.372 -20.356 -6.227 1.00 86.12 93 SER A CA 1
ATOM 690 C C . SER A 1 93 ? 12.338 -20.426 -7.348 1.00 86.12 93 SER A C 1
ATOM 692 O O . SER A 1 93 ? 11.142 -20.290 -7.096 1.00 86.12 93 SER A O 1
ATOM 694 N N . ASP A 1 94 ? 12.815 -20.611 -8.578 1.00 82.50 94 ASP A N 1
ATOM 695 C CA . ASP A 1 94 ? 11.995 -20.748 -9.787 1.00 82.50 94 ASP A CA 1
ATOM 696 C C . ASP A 1 94 ? 11.183 -19.498 -10.177 1.00 82.50 94 ASP A C 1
ATOM 698 O O . ASP A 1 94 ? 10.346 -19.557 -11.079 1.00 82.50 94 ASP A O 1
ATOM 702 N N . GLN A 1 95 ? 11.463 -18.341 -9.565 1.00 83.06 95 GLN A N 1
ATOM 703 C CA . GLN A 1 95 ? 10.899 -17.059 -9.976 1.00 83.06 95 GLN A CA 1
ATOM 704 C C . GLN A 1 95 ? 11.769 -16.428 -11.077 1.00 83.06 95 GLN A C 1
ATOM 706 O O . GLN A 1 95 ? 12.936 -16.106 -10.828 1.00 83.06 95 GLN A O 1
ATOM 711 N N . PRO A 1 96 ? 11.235 -16.195 -12.293 1.00 83.38 96 PRO A N 1
ATOM 712 C CA . PRO A 1 96 ? 11.982 -15.506 -13.338 1.00 83.38 96 PRO A CA 1
ATOM 713 C C . PRO A 1 96 ? 12.381 -14.099 -12.882 1.00 83.38 96 PRO A C 1
ATOM 715 O O . PRO A 1 96 ? 11.563 -13.363 -12.332 1.00 83.38 96 PRO A O 1
ATOM 718 N N . PHE A 1 97 ? 13.631 -13.717 -13.142 1.00 84.19 97 PHE A N 1
ATOM 719 C CA . PHE A 1 97 ? 14.185 -12.428 -12.732 1.00 84.19 97 PHE A CA 1
ATOM 720 C C . PHE A 1 97 ? 14.370 -11.471 -13.913 1.00 84.19 97 PHE A C 1
ATOM 722 O O . PHE A 1 97 ? 14.347 -11.876 -15.078 1.00 84.19 97 PHE A O 1
ATOM 729 N N . TYR A 1 98 ? 14.570 -10.189 -13.608 1.00 81.44 98 TYR A N 1
ATOM 730 C CA . TYR A 1 98 ? 14.915 -9.191 -14.610 1.00 81.44 98 TYR A CA 1
ATOM 731 C C . TYR A 1 98 ? 16.284 -9.502 -15.220 1.00 81.44 98 TYR A C 1
ATOM 733 O O . TYR A 1 98 ? 17.302 -9.485 -14.532 1.00 81.44 98 TYR A O 1
ATOM 741 N N . THR A 1 99 ? 16.323 -9.731 -16.532 1.00 80.06 99 THR A N 1
ATOM 742 C CA . THR A 1 99 ? 17.582 -9.828 -17.292 1.00 80.06 99 THR A CA 1
ATOM 743 C C . THR A 1 99 ? 18.211 -8.456 -17.528 1.00 80.06 99 THR A C 1
ATOM 745 O O . THR A 1 99 ? 19.403 -8.339 -17.802 1.00 80.06 99 THR A O 1
ATOM 748 N N . THR A 1 100 ? 17.409 -7.397 -17.455 1.00 82.06 100 THR A N 1
ATOM 749 C CA . THR A 1 100 ? 17.821 -6.001 -17.607 1.00 82.06 100 THR A CA 1
ATOM 750 C C . THR A 1 100 ? 16.954 -5.146 -16.698 1.00 82.06 100 THR A C 1
ATOM 752 O O . THR A 1 100 ? 15.758 -5.401 -16.570 1.00 82.06 100 THR A O 1
ATOM 755 N N . SER A 1 101 ? 17.552 -4.148 -16.047 1.00 83.38 101 SER A N 1
ATOM 756 C CA . SER A 1 101 ? 16.812 -3.246 -15.167 1.00 83.38 101 SER A CA 1
ATOM 757 C C . SER A 1 101 ? 15.716 -2.497 -15.938 1.00 83.38 101 SER A C 1
ATOM 759 O O . SER A 1 101 ? 16.016 -1.916 -16.985 1.00 83.38 101 SER A O 1
ATOM 761 N N . PRO A 1 102 ? 14.474 -2.460 -15.423 1.00 84.19 102 PRO A N 1
ATOM 762 C CA . PRO A 1 102 ? 13.416 -1.637 -15.991 1.00 84.19 102 PRO A CA 1
ATOM 763 C C . PRO A 1 102 ? 13.780 -0.157 -16.029 1.00 84.19 102 PRO A C 1
ATOM 765 O O . PRO A 1 102 ? 14.409 0.366 -15.105 1.00 84.19 102 PRO A O 1
ATOM 768 N N . THR A 1 103 ? 13.337 0.526 -17.083 1.00 88.00 103 THR A N 1
ATOM 769 C CA . THR A 1 103 ? 13.452 1.982 -17.202 1.00 88.00 103 THR A CA 1
ATOM 770 C C . THR A 1 103 ? 12.073 2.617 -17.079 1.00 88.00 103 THR A C 1
ATOM 772 O O . THR A 1 103 ? 11.121 2.162 -17.710 1.00 88.00 103 THR A O 1
ATOM 775 N N . ILE A 1 104 ? 11.967 3.662 -16.256 1.00 90.69 104 ILE A N 1
ATOM 776 C CA . ILE A 1 104 ? 10.738 4.440 -16.060 1.00 90.69 104 ILE A CA 1
ATOM 777 C C . ILE A 1 104 ? 10.951 5.814 -16.687 1.00 90.69 104 ILE A C 1
ATOM 779 O O . ILE A 1 104 ? 11.915 6.503 -16.348 1.00 90.69 104 ILE A O 1
ATOM 783 N N . ARG A 1 105 ? 10.079 6.191 -17.623 1.00 93.25 105 ARG A N 1
ATOM 784 C CA . ARG A 1 105 ? 10.144 7.470 -18.346 1.00 93.25 105 ARG A CA 1
ATOM 785 C C . ARG A 1 105 ? 9.344 8.557 -17.647 1.00 93.25 105 ARG A C 1
ATOM 787 O O . ARG A 1 105 ? 9.816 9.684 -17.538 1.00 93.25 105 ARG A O 1
ATOM 794 N N . SER A 1 106 ? 8.162 8.203 -17.159 1.00 95.50 106 SER A N 1
ATOM 795 C CA . SER A 1 106 ? 7.297 9.078 -16.377 1.00 95.50 106 SER A CA 1
ATOM 796 C C . SER A 1 106 ? 6.551 8.279 -15.318 1.00 95.50 106 SER A C 1
ATOM 798 O O . SER A 1 106 ? 6.319 7.077 -15.473 1.00 95.50 106 SER A O 1
ATOM 800 N N . ALA A 1 107 ? 6.193 8.972 -14.243 1.00 96.38 107 ALA A N 1
ATOM 801 C CA . ALA A 1 107 ? 5.351 8.463 -13.178 1.00 96.38 107 ALA A CA 1
ATOM 802 C C . ALA A 1 107 ? 4.398 9.578 -12.743 1.00 96.38 107 ALA A C 1
ATOM 804 O O . ALA A 1 107 ? 4.852 10.682 -12.434 1.00 96.38 107 ALA A O 1
ATOM 805 N N . GLU A 1 108 ? 3.106 9.282 -12.712 1.00 97.75 108 GLU A N 1
ATOM 806 C CA . GLU A 1 108 ? 2.074 10.152 -12.154 1.00 97.75 108 GLU A CA 1
ATOM 807 C C . GLU A 1 108 ? 1.375 9.421 -11.010 1.00 97.75 108 GLU A C 1
ATOM 809 O O . GLU A 1 108 ? 1.187 8.207 -11.062 1.00 97.75 108 GLU A O 1
ATOM 814 N N . ALA A 1 109 ? 1.052 10.151 -9.945 1.00 97.88 109 ALA A N 1
ATOM 815 C CA . ALA A 1 109 ? 0.465 9.589 -8.740 1.00 97.88 109 ALA A CA 1
ATOM 816 C C . ALA A 1 109 ? -0.775 10.381 -8.335 1.00 97.88 109 ALA A C 1
ATOM 818 O O . ALA A 1 109 ? -0.731 11.611 -8.261 1.00 97.88 109 ALA A O 1
ATOM 819 N N . PHE A 1 110 ? -1.853 9.675 -8.014 1.00 97.94 110 PHE A N 1
ATOM 820 C CA . PHE A 1 110 ? -3.105 10.272 -7.559 1.00 97.94 110 PHE A CA 1
ATOM 821 C C . PHE A 1 110 ? -3.835 9.335 -6.599 1.00 97.94 110 PHE A C 1
ATOM 823 O O . PHE A 1 110 ? -3.700 8.113 -6.651 1.00 97.94 110 PHE A O 1
ATOM 830 N N . THR A 1 111 ? -4.610 9.906 -5.682 1.00 97.62 111 THR A N 1
ATOM 831 C CA . THR A 1 111 ? -5.443 9.126 -4.767 1.00 97.62 111 THR A CA 1
ATOM 832 C C . THR A 1 111 ? -6.724 8.690 -5.473 1.00 97.62 111 THR A C 1
ATOM 834 O O . THR A 1 111 ? -7.468 9.511 -6.002 1.00 97.62 111 THR A O 1
ATOM 837 N N . LEU A 1 112 ? -6.996 7.387 -5.457 1.00 97.88 112 LEU A N 1
ATOM 838 C CA . LEU A 1 112 ? -8.242 6.803 -5.962 1.00 97.88 112 LEU A CA 1
AT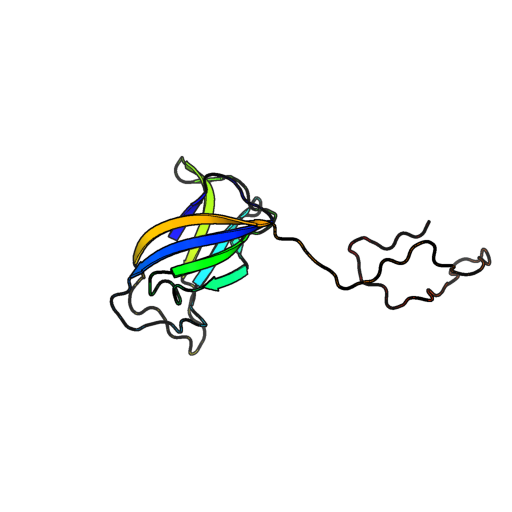OM 839 C C . LEU A 1 112 ? -9.365 6.895 -4.921 1.00 97.88 112 LEU A C 1
ATOM 841 O O . LEU A 1 112 ? -10.536 7.031 -5.265 1.00 97.88 112 LEU A O 1
ATOM 845 N N . GLY A 1 113 ? -9.007 6.821 -3.636 1.00 96.62 113 GLY A N 1
ATOM 846 C CA . GLY A 1 113 ? -9.952 6.872 -2.525 1.00 96.62 113 GLY A CA 1
ATOM 847 C C . GLY A 1 113 ? -9.305 6.549 -1.181 1.00 96.62 113 GLY A C 1
ATOM 848 O O . GLY A 1 113 ? -8.093 6.352 -1.091 1.00 96.62 113 GLY A O 1
ATOM 849 N N . GLY A 1 114 ? -10.123 6.502 -0.130 1.00 96.50 114 GLY A N 1
ATOM 850 C CA . GLY A 1 114 ? -9.712 6.060 1.203 1.00 96.50 114 GLY A CA 1
ATOM 851 C C . GLY A 1 114 ? -9.843 4.545 1.375 1.00 96.50 114 GLY A C 1
ATOM 852 O O . GLY A 1 114 ? -10.701 3.918 0.755 1.00 96.50 114 GLY A O 1
ATOM 853 N N . THR A 1 115 ? -9.018 3.966 2.239 1.00 94.19 115 THR A N 1
ATOM 854 C CA . THR A 1 115 ? -9.087 2.568 2.672 1.00 94.19 115 THR A CA 1
ATOM 855 C C . THR A 1 115 ? -9.378 2.523 4.164 1.00 94.19 115 THR A C 1
ATOM 857 O O . THR A 1 115 ? -8.949 3.378 4.935 1.00 94.19 115 THR A O 1
ATOM 860 N N . THR A 1 116 ? -10.147 1.532 4.594 1.00 91.06 116 THR A N 1
ATOM 861 C CA . THR A 1 116 ? -10.428 1.317 6.012 1.00 91.06 116 THR A CA 1
ATOM 862 C C . THR A 1 116 ? -10.657 -0.160 6.266 1.00 91.06 116 THR A C 1
ATOM 864 O O . THR A 1 116 ? -11.029 -0.903 5.356 1.00 91.06 116 THR A O 1
ATOM 867 N N . SER A 1 117 ? -10.422 -0.589 7.499 1.00 86.62 117 SER A N 1
ATOM 868 C CA . SER A 1 117 ? -10.712 -1.955 7.908 1.00 86.62 117 SER A CA 1
ATOM 869 C C . SER A 1 117 ? -12.220 -2.190 7.917 1.00 86.62 117 SER A C 1
ATOM 871 O O . SER A 1 117 ? -12.996 -1.328 8.327 1.00 86.62 117 SER A O 1
ATOM 873 N N . ALA A 1 118 ? -12.631 -3.386 7.511 1.00 85.69 118 ALA A N 1
ATOM 874 C CA . ALA A 1 118 ? -14.006 -3.844 7.622 1.00 85.69 118 ALA A CA 1
ATOM 875 C C . ALA A 1 118 ? -14.041 -5.159 8.399 1.00 85.69 118 ALA A C 1
ATOM 877 O O . ALA A 1 118 ? -13.154 -6.001 8.259 1.00 85.69 118 ALA A O 1
ATOM 878 N N . ILE A 1 119 ? -15.085 -5.334 9.203 1.00 83.25 119 ILE A N 1
ATOM 879 C CA . ILE A 1 119 ? -15.363 -6.577 9.916 1.00 83.25 119 ILE A CA 1
ATOM 880 C C . ILE A 1 119 ? -16.742 -7.088 9.513 1.00 83.25 119 ILE A C 1
ATOM 882 O O . ILE A 1 119 ? -17.677 -6.308 9.339 1.00 83.25 119 ILE A O 1
ATOM 886 N N . HIS A 1 120 ? -16.877 -8.403 9.364 1.00 86.75 120 HIS A N 1
ATOM 887 C CA . HIS A 1 120 ? -18.177 -9.036 9.176 1.00 86.75 120 HIS A CA 1
ATOM 888 C C . HIS A 1 120 ? -18.692 -9.499 10.537 1.00 86.75 120 HIS A C 1
ATOM 890 O O . HIS A 1 120 ? -18.352 -10.585 11.006 1.00 86.75 120 HIS A O 1
ATOM 896 N N . ALA A 1 121 ? -19.460 -8.632 11.188 1.00 86.69 121 ALA A N 1
ATOM 897 C CA . ALA A 1 121 ? -20.027 -8.872 12.505 1.00 86.69 121 ALA A CA 1
ATOM 898 C C . ALA A 1 121 ? -21.386 -8.182 12.638 1.00 86.69 121 ALA A C 1
ATOM 900 O O . ALA A 1 121 ? -21.715 -7.270 11.878 1.00 86.69 121 ALA A O 1
ATOM 901 N N . GLU A 1 122 ? -22.147 -8.609 13.638 1.00 87.62 122 GLU A N 1
ATOM 902 C CA . GLU A 1 122 ? -23.364 -7.942 14.080 1.00 87.62 122 GLU A CA 1
ATOM 903 C C . GLU A 1 122 ? -23.088 -7.212 15.397 1.00 87.62 122 GLU A C 1
ATOM 905 O O . GLU A 1 122 ? -22.493 -7.776 16.317 1.00 87.62 122 GLU A O 1
ATOM 910 N N . THR A 1 123 ? -23.520 -5.955 15.491 1.00 88.69 123 THR A N 1
ATOM 911 C CA . THR A 1 123 ? -23.447 -5.189 16.737 1.00 88.69 123 THR A CA 1
ATOM 912 C C . THR A 1 123 ? -24.687 -5.480 17.574 1.00 88.69 123 THR A C 1
ATOM 914 O O . THR A 1 123 ? -25.782 -5.047 17.221 1.00 88.69 123 THR A O 1
ATOM 917 N N . VAL A 1 124 ? -24.509 -6.165 18.704 1.00 89.50 124 VAL A N 1
ATOM 918 C CA . VAL A 1 124 ? -25.572 -6.418 19.687 1.00 89.50 124 VAL A CA 1
ATOM 919 C C . VAL A 1 124 ? -25.439 -5.412 20.833 1.00 89.50 124 VAL A C 1
ATOM 921 O O . VAL A 1 124 ? -24.377 -5.297 21.440 1.00 89.50 124 VAL A O 1
ATOM 924 N N . GLN A 1 125 ? -26.509 -4.667 21.114 1.00 90.38 125 GLN A N 1
ATOM 925 C CA . GLN A 1 125 ? -26.601 -3.726 22.238 1.00 90.38 125 GLN A CA 1
ATOM 926 C C . GLN A 1 125 ? -27.609 -4.248 23.269 1.00 90.38 125 GLN A C 1
ATOM 928 O O . GLN A 1 125 ? -28.552 -4.945 22.898 1.00 90.38 125 GLN A O 1
ATOM 933 N N . ASP A 1 126 ? -27.408 -3.912 24.546 1.00 90.00 126 ASP A N 1
ATOM 934 C CA . ASP A 1 126 ? -28.319 -4.242 25.656 1.00 90.00 126 ASP A CA 1
ATOM 935 C C . ASP A 1 126 ? -28.701 -5.734 25.759 1.00 90.00 126 ASP A C 1
ATOM 937 O O . ASP A 1 126 ? -29.840 -6.100 26.058 1.00 90.00 126 ASP A O 1
ATOM 941 N N . GLU A 1 127 ? -27.738 -6.628 25.518 1.00 90.62 127 GLU A N 1
ATOM 942 C CA . GLU A 1 127 ? -27.963 -8.065 25.647 1.00 90.62 127 GLU A CA 1
ATOM 943 C C . GLU A 1 127 ? -28.202 -8.461 27.112 1.00 90.62 127 GLU A C 1
ATOM 945 O O . GLU A 1 127 ? -27.357 -8.265 27.987 1.00 90.62 127 GLU A O 1
ATOM 950 N N . ALA A 1 128 ? -29.356 -9.070 27.385 1.00 90.88 128 ALA A N 1
ATOM 951 C CA . ALA A 1 128 ? -29.684 -9.550 28.719 1.00 90.88 128 ALA A CA 1
ATOM 952 C C . ALA A 1 128 ? -28.772 -10.723 29.123 1.00 90.88 128 ALA A C 1
ATOM 954 O O . ALA A 1 128 ? -28.850 -11.813 28.557 1.00 90.88 128 ALA A O 1
ATOM 955 N N . LEU A 1 129 ? -27.950 -10.515 30.155 1.00 89.38 129 LEU A N 1
ATOM 956 C CA . LEU A 1 129 ? -27.009 -11.525 30.662 1.00 89.38 129 LEU A CA 1
ATOM 957 C C . LEU A 1 129 ? -27.621 -12.481 31.700 1.00 89.38 129 LEU A C 1
ATOM 959 O O . LEU A 1 129 ? -27.025 -13.509 32.022 1.00 89.38 129 LEU A O 1
ATOM 963 N N . GLY A 1 130 ? -28.794 -12.136 32.233 1.00 89.19 130 GLY A N 1
ATOM 964 C CA . GLY A 1 130 ? -29.419 -12.795 33.379 1.00 89.19 130 GLY A CA 1
ATOM 965 C C . GLY A 1 130 ? -29.167 -12.057 34.697 1.00 89.19 130 GLY A C 1
ATOM 966 O O . GLY A 1 130 ? -28.690 -10.924 34.718 1.00 89.19 130 GLY A O 1
ATOM 967 N N . GLU A 1 131 ? -29.522 -12.695 35.811 1.00 91.12 131 GLU A N 1
ATOM 968 C CA . GLU A 1 131 ? -29.420 -12.101 37.147 1.00 91.12 131 GLU A CA 1
ATOM 969 C C . GLU A 1 131 ? -28.052 -12.362 37.798 1.00 91.12 131 GLU A C 1
ATOM 971 O O . GLU A 1 131 ? -27.484 -13.458 37.725 1.00 91.12 131 GLU A O 1
ATOM 976 N N . SER A 1 132 ? -27.518 -11.348 38.483 1.00 91.69 132 SER A N 1
ATOM 977 C CA . SER A 1 132 ? -26.305 -11.491 39.289 1.00 91.69 132 SER A CA 1
ATOM 978 C C . SER A 1 132 ? -26.601 -12.228 40.595 1.00 91.69 132 SER A C 1
ATOM 980 O O . SER A 1 132 ? -27.564 -11.913 41.290 1.00 91.69 132 SER A O 1
ATOM 982 N N . THR A 1 133 ? -25.739 -13.174 40.969 1.00 92.19 133 THR A N 1
ATOM 983 C CA . THR A 1 133 ? -25.801 -13.851 42.273 1.00 92.19 133 THR A CA 1
ATOM 984 C C . THR A 1 133 ? -24.950 -13.149 43.332 1.00 92.19 133 THR A C 1
ATOM 986 O O . THR A 1 133 ? -24.934 -13.582 44.482 1.00 92.19 133 THR A O 1
ATOM 989 N N . GLY A 1 134 ? -24.183 -12.115 42.959 1.00 92.12 134 GLY A N 1
ATOM 990 C CA . GLY A 1 134 ? -23.265 -11.405 43.860 1.00 92.12 134 GLY A CA 1
ATOM 991 C C . GLY A 1 134 ? -22.065 -12.232 44.343 1.00 92.12 134 GLY A C 1
ATOM 992 O O . GLY A 1 134 ? -21.353 -11.807 45.252 1.00 92.12 134 GLY A O 1
ATOM 993 N N . LEU A 1 135 ? -21.830 -13.415 43.763 1.00 95.31 135 LEU A N 1
ATOM 994 C CA . LEU A 1 135 ? -20.747 -14.309 44.170 1.00 95.31 135 LEU A CA 1
ATOM 995 C C . LEU A 1 135 ? -19.488 -14.075 43.323 1.00 95.31 135 LEU A C 1
ATOM 997 O O . LEU A 1 135 ? -19.588 -13.964 42.097 1.00 95.31 135 LEU A O 1
ATOM 1001 N N . PRO A 1 136 ? -18.290 -14.069 43.938 1.00 94.06 136 PRO A N 1
ATOM 1002 C CA . PRO A 1 136 ? -17.040 -14.036 43.193 1.00 94.06 136 PRO A CA 1
ATOM 1003 C C . PRO A 1 136 ? -16.955 -15.183 42.181 1.00 94.06 136 PRO A C 1
ATOM 1005 O O . PRO A 1 136 ? -17.248 -16.334 42.501 1.00 94.06 136 PRO A O 1
ATOM 1008 N N . GLY A 1 137 ? -16.532 -14.866 40.957 1.00 91.62 137 GLY A N 1
ATOM 1009 C CA . GLY A 1 137 ? -16.358 -15.857 39.892 1.00 91.62 137 GLY A CA 1
ATOM 1010 C C . GLY A 1 137 ? -17.651 -16.309 39.204 1.00 91.62 137 GLY A C 1
ATOM 1011 O O . GLY A 1 137 ? -17.611 -17.299 38.471 1.00 91.62 137 GLY A O 1
ATOM 1012 N N . GLN A 1 138 ? -18.779 -15.614 39.402 1.00 93.31 138 GLN A N 1
ATOM 1013 C CA . GLN A 1 138 ? -19.989 -15.845 38.608 1.00 93.31 138 GLN A CA 1
ATOM 1014 C C . GLN A 1 138 ? -19.679 -15.730 37.105 1.00 93.31 138 GLN A C 1
ATOM 1016 O O . GLN A 1 138 ? -18.990 -14.811 36.664 1.00 93.31 138 GLN A O 1
ATOM 1021 N N . ARG A 1 139 ? -20.204 -16.670 36.310 1.00 92.19 139 ARG A N 1
ATOM 1022 C CA . ARG A 1 139 ? -20.083 -16.680 34.846 1.00 92.19 139 ARG A CA 1
ATOM 1023 C C . ARG A 1 139 ? -21.473 -16.525 34.244 1.00 92.19 139 ARG A C 1
ATOM 1025 O O . ARG A 1 139 ? -22.379 -17.271 34.606 1.00 92.19 139 ARG A O 1
ATOM 1032 N N . LEU A 1 140 ? -21.615 -15.580 33.325 1.00 89.50 140 LEU A N 1
ATOM 1033 C CA . LEU A 1 140 ? -22.830 -15.346 32.548 1.00 89.50 140 LEU A CA 1
ATOM 1034 C C . LEU A 1 140 ? -22.554 -15.722 31.091 1.00 89.50 140 LEU A C 1
ATOM 1036 O O . LEU A 1 140 ? -21.404 -15.676 30.643 1.00 89.50 140 LEU A O 1
ATOM 1040 N N . ARG A 1 141 ? -23.588 -16.151 30.365 1.00 89.44 141 ARG A N 1
ATOM 1041 C CA . ARG A 1 141 ? -23.463 -16.584 28.970 1.00 89.44 141 ARG A CA 1
ATOM 1042 C C . ARG A 1 141 ? -24.238 -15.628 28.074 1.00 89.44 141 ARG A C 1
ATOM 1044 O O . ARG A 1 141 ? -25.421 -15.424 28.306 1.00 89.44 141 ARG A O 1
ATOM 1051 N N . LEU A 1 142 ? -23.571 -15.105 27.049 1.00 90.62 142 LEU A N 1
ATOM 1052 C CA . LEU A 1 142 ? -24.211 -14.343 25.979 1.00 90.62 142 LEU A CA 1
ATOM 1053 C C . LEU A 1 142 ? -25.088 -15.276 25.137 1.00 90.62 142 LEU A C 1
ATOM 1055 O O . LEU A 1 142 ? -24.717 -16.433 24.897 1.00 90.62 142 LEU A O 1
ATOM 1059 N N . ALA A 1 143 ? -26.240 -14.784 24.695 1.00 91.38 143 ALA A N 1
ATOM 1060 C CA . ALA A 1 143 ? -27.074 -15.477 23.723 1.00 91.38 143 ALA A CA 1
ATOM 1061 C C . ALA A 1 143 ? -26.430 -15.424 22.327 1.00 91.38 143 ALA A C 1
ATOM 1063 O O . ALA A 1 143 ? -26.477 -16.420 21.602 1.00 91.38 143 ALA A O 1
ATOM 1064 N N . HIS A 1 144 ? -25.761 -14.317 21.992 1.00 89.81 144 HIS A N 1
ATOM 1065 C CA . HIS A 1 144 ? -25.038 -14.129 20.738 1.00 89.81 144 HIS A CA 1
ATOM 1066 C C . HIS A 1 144 ? -23.556 -14.462 20.923 1.00 89.81 144 HIS A C 1
ATOM 1068 O O . HIS A 1 144 ? -22.780 -13.729 21.534 1.00 89.81 144 HIS A O 1
ATOM 1074 N N . PHE A 1 145 ? -23.160 -15.619 20.397 1.00 87.38 145 PHE A N 1
ATOM 1075 C CA . PHE A 1 145 ? -21.782 -16.096 20.403 1.00 87.38 145 PHE A CA 1
ATOM 1076 C C . PHE A 1 145 ? -21.450 -16.744 19.048 1.00 87.38 145 PHE A C 1
ATOM 1078 O O . PHE A 1 145 ? -22.337 -17.319 18.415 1.00 87.38 145 PHE A O 1
ATOM 1085 N N . PRO A 1 146 ? -20.181 -16.726 18.608 1.00 87.62 146 PRO A N 1
ATOM 1086 C CA . PRO A 1 146 ? -19.003 -16.182 19.287 1.00 87.62 146 PRO A CA 1
ATOM 1087 C C . PRO A 1 146 ? -18.925 -14.650 19.242 1.00 87.62 146 PRO A C 1
ATOM 1089 O O . PRO A 1 146 ? -19.427 -14.020 18.319 1.00 87.62 146 PRO A O 1
ATOM 1092 N N . VAL A 1 147 ? -18.244 -14.067 20.230 1.00 85.88 147 VAL A N 1
ATOM 1093 C CA . VAL A 1 147 ? -17.894 -12.645 20.216 1.00 85.88 147 VAL A CA 1
ATOM 1094 C C . VAL A 1 147 ? -16.633 -12.459 19.384 1.00 85.88 147 VAL A C 1
ATOM 1096 O O . VAL A 1 147 ? -15.621 -13.122 19.629 1.00 85.88 147 VAL A O 1
ATOM 1099 N N . VAL A 1 148 ? -16.703 -11.576 18.391 1.00 84.94 148 VAL A N 1
ATOM 1100 C CA . VAL A 1 148 ? -15.550 -11.224 17.562 1.00 84.94 148 VAL A CA 1
ATOM 1101 C C . VAL A 1 148 ? -14.538 -10.476 18.429 1.00 84.94 148 VAL A C 1
ATOM 1103 O O . VAL A 1 148 ? -14.902 -9.560 19.161 1.00 84.94 148 VAL A O 1
ATOM 1106 N N . GLY A 1 149 ? -13.273 -10.895 18.377 1.00 77.38 149 GLY A N 1
ATOM 1107 C CA . GLY A 1 149 ? -12.203 -10.241 19.127 1.00 77.38 149 GLY A CA 1
ATOM 1108 C C . GLY A 1 149 ? -12.021 -8.787 18.685 1.00 77.38 149 GLY A C 1
ATOM 1109 O O . GLY A 1 149 ? -11.891 -8.535 17.491 1.00 77.38 149 GLY A O 1
ATOM 1110 N N . ASP A 1 150 ? -12.047 -7.882 19.668 1.00 69.00 150 ASP A N 1
ATOM 1111 C CA . ASP A 1 150 ? -11.763 -6.440 19.649 1.00 69.00 150 ASP A CA 1
ATOM 1112 C C . ASP A 1 150 ? -11.603 -5.778 18.271 1.00 69.00 150 ASP A C 1
ATOM 1114 O O . ASP A 1 150 ? -10.507 -5.782 17.713 1.00 69.00 150 ASP A O 1
ATOM 1118 N N . THR A 1 151 ? -12.679 -5.135 17.782 1.00 66.44 151 THR A N 1
ATOM 1119 C CA . THR A 1 151 ? -12.720 -3.774 17.185 1.00 66.44 151 THR A CA 1
ATOM 1120 C C . THR A 1 151 ? -14.145 -3.487 16.656 1.00 66.44 151 THR A C 1
ATOM 1122 O O .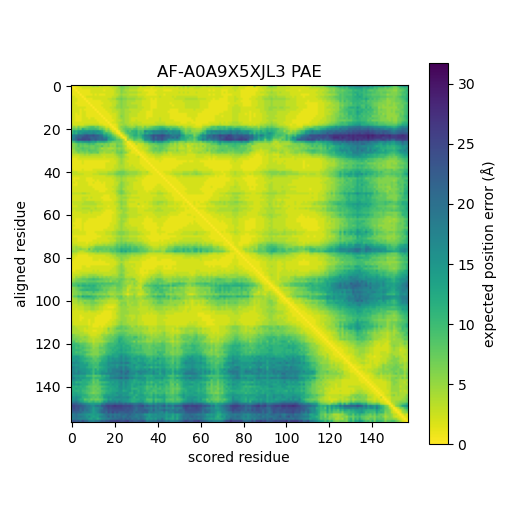 THR A 1 151 ? -14.491 -3.999 15.595 1.00 66.44 151 THR A O 1
ATOM 1125 N N . PRO A 1 152 ? -14.970 -2.641 17.309 1.00 66.50 152 PRO A N 1
ATOM 1126 C CA . PRO A 1 152 ? -14.759 -2.064 18.636 1.00 66.50 152 PRO A CA 1
ATOM 1127 C C . PRO A 1 152 ? -14.776 -3.142 19.740 1.00 66.50 152 PRO A C 1
ATOM 1129 O O . PRO A 1 152 ? -15.210 -4.268 19.492 1.00 66.50 152 PRO A O 1
ATOM 1132 N N . PRO A 1 153 ? -14.258 -2.828 20.940 1.00 69.19 153 PRO A N 1
ATOM 1133 C CA . PRO A 1 153 ? -14.212 -3.773 22.052 1.00 69.19 153 PRO A CA 1
ATOM 1134 C C . PRO A 1 153 ? -15.607 -4.109 22.590 1.00 69.19 153 PRO A C 1
ATOM 1136 O O . PRO A 1 153 ? -16.548 -3.321 22.468 1.00 69.19 153 PRO A O 1
ATOM 1139 N N . VAL A 1 154 ? -15.713 -5.258 23.262 1.00 76.00 154 VAL A N 1
ATOM 1140 C CA . VAL A 1 154 ? -16.888 -5.606 24.075 1.00 76.00 154 VAL A CA 1
ATOM 1141 C C . VAL A 1 154 ? -16.980 -4.638 25.246 1.00 76.00 154 VAL A C 1
ATOM 1143 O O . VAL A 1 154 ? -16.065 -4.556 26.066 1.00 76.00 154 VAL A O 1
ATOM 1146 N N . LEU A 1 155 ? -18.105 -3.939 25.355 1.00 74.88 155 LEU A N 1
ATOM 1147 C CA . LEU A 1 155 ? -18.399 -3.069 26.486 1.00 74.88 155 LEU A CA 1
ATOM 1148 C C . LEU A 1 155 ? -19.441 -3.750 27.375 1.00 74.88 155 LEU A C 1
ATOM 1150 O O . LEU A 1 155 ? -20.571 -3.972 26.953 1.00 74.88 155 LEU A O 1
ATOM 1154 N N . LEU A 1 156 ? -19.045 -4.086 28.603 1.00 70.38 156 LEU A N 1
ATOM 1155 C CA . LEU A 1 156 ? -19.961 -4.478 29.674 1.00 70.38 156 LEU A CA 1
ATOM 1156 C C . LEU A 1 156 ? -20.198 -3.243 30.545 1.00 70.38 156 LEU A C 1
ATOM 1158 O O . LEU A 1 156 ? -19.235 -2.696 31.089 1.00 70.38 156 LEU A O 1
ATOM 1162 N N . GLN A 1 157 ? -21.449 -2.794 30.632 1.00 65.31 157 GLN A N 1
ATOM 1163 C CA . GLN A 1 157 ? -21.863 -1.652 31.455 1.00 65.31 157 GLN A CA 1
ATOM 1164 C C . GLN A 1 157 ? -22.664 -2.109 32.670 1.00 65.31 157 GLN A C 1
ATOM 1166 O O . GLN A 1 157 ? -23.389 -3.122 32.554 1.00 65.31 157 GLN A O 1
#

Secondary structure (DSSP, 8-state):
-EEEESS--TTEEEEEEEEEE-SS--S-TTS-SEEEEEEETTEEEEPEEEEESSTTTTSSEEEEEE--TTB-EEEETTEEEEEEEEEEPPPPTT----SS--EEEEEEEEEEEE-----------S---------TT-----SS-SPPPSSSPP---

Solvent-accessible surface area (backbone atoms only — not comparable to full-atom values): 9619 Å² total; per-residue (Å²): 92,80,46,72,35,98,54,54,56,42,30,20,30,33,41,34,44,33,45,23,44,47,100,70,85,58,36,44,46,91,59,38,48,63,46,45,29,34,31,28,89,93,37,81,40,74,36,52,72,81,42,63,60,17,31,65,45,47,31,58,32,44,35,33,33,41,36,48,70,58,32,34,69,47,76,56,98,89,46,74,22,16,38,36,35,45,43,78,51,85,60,57,91,95,43,53,54,73,82,60,83,64,42,73,80,46,77,48,78,48,77,77,44,78,53,77,92,84,80,97,76,83,90,82,74,90,74,78,57,74,85,84,83,87,53,90,86,73,82,74,62,70,88,75,70,83,77,77,80,71,79,78,66,90,79,87,130

Mean predicted aligned error: 7.02 Å

Foldseek 3Di:
DKDFAPFFDAQFWKKKFWAKADPDDWFALVDAQKWKWWQFPVGTDTWDWPDDPCSNRHHTDMTITGHHNRFHWDADPNDIGGMMDMDRHDDDVPTIYDPDDMDTPDMDMDTPGGHDDDDDDDDDPPFDQDDDPPDPPDDTDTPDDDDDPPDPHDDDD

pLDDT: mean 90.62, std 8.56, range [59.72, 98.62]

Radius of gyration: 23.22 Å; Cα contacts (8 Å, |Δi|>4): 302; chains: 1; bounding box: 48×39×68 Å